Protein AF-A0A6I5QU42-F1 (afdb_monomer)

Foldseek 3Di:
DDPPPDDPPPPVCCVDPHVPDDDPDDDPPVVQVVCVLVPVDDDDDQQLVQVPDPSHAQDPVNDDDDDDDDDDDDDPVCPPPPVVVVVVVVVVVVVVVCVCSRVNVNHD

Solvent-accessible surface area (backbone atoms only — not comparable to full-atom values): 7182 Å² total; per-residue (Å²): 144,86,85,80,85,88,58,89,76,57,62,65,37,68,76,38,101,52,57,87,63,80,86,87,77,90,68,60,69,70,59,43,50,53,40,33,57,74,65,76,55,84,70,93,65,61,38,57,61,43,52,70,32,86,75,49,68,60,64,86,94,53,81,81,75,87,74,81,86,86,78,90,86,72,60,73,88,45,62,82,37,68,68,50,48,53,48,52,52,50,51,54,56,59,55,54,77,43,40,48,39,66,71,50,70,52,81,91

Secondary structure (DSSP, 8-state):
-----SS--SHHHHHSS-TTS-------HHHHHHHHHTTS------HHHHTT-TT--PPTT-PPPP-PPP-----HHHHTSHHHHHHHHHHHHHHHTTHHHHTT-S--

Sequence (108 aa):
MDEIATFPTAQWLKESPYPHIPVRWSMPILLQQTAAQVGLGMVMLPCYRGDSDPALRRVPPGRVIQGKPGWILTLDDLRTTERARVFVTFMAQAIRQYADLLEGRYPK

Structure (mmCIF, N/CA/C/O backbone):
data_AF-A0A6I5QU42-F1
#
_entry.id   AF-A0A6I5QU42-F1
#
loop_
_atom_site.group_PDB
_atom_site.id
_atom_site.type_symbol
_atom_site.label_atom_id
_atom_site.label_alt_id
_atom_site.label_comp_id
_atom_site.label_asym_id
_atom_site.label_entity_id
_atom_site.label_seq_id
_atom_site.pdbx_PDB_ins_code
_atom_site.Cartn_x
_atom_site.Cartn_y
_atom_site.Cartn_z
_atom_site.occupancy
_atom_site.B_iso_or_equiv
_atom_site.auth_seq_id
_atom_site.auth_comp_id
_atom_site.auth_asym_id
_atom_site.auth_atom_id
_atom_site.pdbx_PDB_model_num
ATOM 1 N N . MET A 1 1 ? 32.012 14.320 1.068 1.00 39.69 1 MET A N 1
ATOM 2 C CA . MET A 1 1 ? 31.588 13.046 0.453 1.00 39.69 1 MET A CA 1
ATOM 3 C C . MET A 1 1 ? 31.411 12.043 1.580 1.00 39.69 1 MET A C 1
ATOM 5 O O . MET A 1 1 ? 32.245 11.172 1.718 1.00 39.69 1 MET A O 1
ATOM 9 N N . ASP A 1 2 ? 30.407 12.294 2.429 1.00 34.25 2 ASP A N 1
ATOM 10 C CA . ASP A 1 2 ? 29.922 11.441 3.529 1.00 34.25 2 ASP A CA 1
ATOM 11 C C . ASP A 1 2 ? 28.910 12.270 4.339 1.00 34.25 2 ASP A C 1
ATOM 13 O O . ASP A 1 2 ? 29.233 12.781 5.400 1.00 34.25 2 ASP A O 1
ATOM 17 N N . GLU A 1 3 ? 27.712 12.520 3.795 1.00 32.25 3 GLU A N 1
ATOM 18 C CA . GLU A 1 3 ? 26.599 13.076 4.594 1.00 32.25 3 GLU A CA 1
ATOM 19 C C . GLU A 1 3 ? 25.241 12.945 3.878 1.00 32.25 3 GLU A C 1
ATOM 21 O O . GLU A 1 3 ? 24.538 13.910 3.608 1.00 32.25 3 GLU A O 1
ATOM 26 N N . ILE A 1 4 ? 24.862 11.715 3.514 1.00 39.00 4 ILE A N 1
ATOM 27 C CA . ILE A 1 4 ? 23.463 11.356 3.199 1.00 39.00 4 ILE A CA 1
ATOM 28 C C . ILE A 1 4 ? 23.169 10.009 3.873 1.00 39.00 4 ILE A C 1
ATOM 30 O O . ILE A 1 4 ? 22.756 9.035 3.252 1.00 39.00 4 ILE A O 1
ATOM 34 N N . ALA A 1 5 ? 23.457 9.925 5.170 1.00 36.03 5 ALA A N 1
ATOM 35 C CA . ALA A 1 5 ? 23.262 8.730 5.983 1.00 36.03 5 ALA A CA 1
ATOM 36 C C . ALA A 1 5 ? 22.147 8.955 7.015 1.00 36.03 5 ALA A C 1
ATOM 38 O O . ALA A 1 5 ? 22.386 8.909 8.217 1.00 36.03 5 ALA A O 1
ATOM 39 N N . THR A 1 6 ? 20.911 9.230 6.577 1.00 36.78 6 THR A N 1
ATOM 40 C CA . THR A 1 6 ? 19.735 9.156 7.483 1.00 36.78 6 THR A CA 1
ATOM 41 C C . THR A 1 6 ? 18.419 8.778 6.789 1.00 36.78 6 THR A C 1
ATOM 43 O O . THR A 1 6 ? 17.333 9.030 7.294 1.00 36.78 6 THR A O 1
ATOM 46 N N . PHE A 1 7 ? 18.491 8.093 5.649 1.00 45.69 7 PHE A N 1
ATOM 47 C CA . PHE A 1 7 ? 17.405 7.234 5.172 1.00 45.69 7 PHE A CA 1
ATOM 48 C C . PHE A 1 7 ? 18.057 5.913 4.775 1.00 45.69 7 PHE A C 1
ATOM 50 O O . PHE A 1 7 ? 19.047 5.981 4.044 1.00 45.69 7 PHE A O 1
ATOM 57 N N . PRO A 1 8 ? 17.582 4.740 5.245 1.00 45.91 8 PRO A N 1
ATOM 58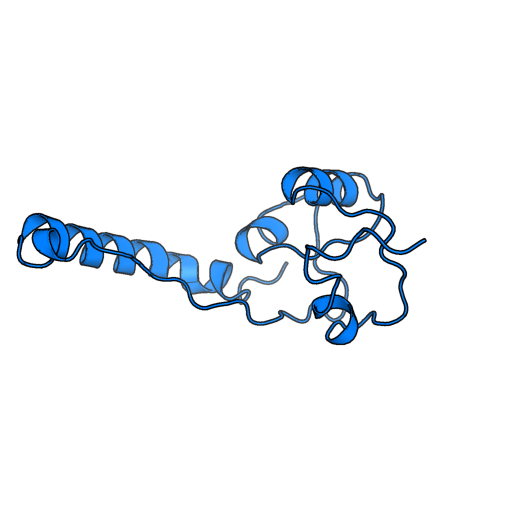 C CA . PRO A 1 8 ? 18.196 3.459 4.910 1.00 45.91 8 PRO A CA 1
ATOM 59 C C . PRO A 1 8 ? 18.216 3.323 3.391 1.00 45.91 8 PRO A C 1
ATOM 61 O O . PRO A 1 8 ? 17.188 3.131 2.739 1.00 45.91 8 PRO A O 1
ATOM 64 N N . THR A 1 9 ? 19.392 3.566 2.823 1.00 52.28 9 THR A N 1
ATOM 65 C CA . THR A 1 9 ? 19.549 3.880 1.413 1.00 52.28 9 THR A CA 1
ATOM 66 C C . THR A 1 9 ? 19.397 2.577 0.662 1.00 52.28 9 THR A C 1
ATOM 68 O O . THR A 1 9 ? 20.281 1.729 0.667 1.00 52.28 9 THR A O 1
ATOM 71 N N . ALA A 1 10 ? 18.217 2.393 0.082 1.00 63.75 10 ALA A N 1
ATOM 72 C CA . ALA A 1 10 ? 17.957 1.379 -0.920 1.00 63.75 10 ALA A CA 1
ATOM 73 C C . ALA A 1 10 ? 18.352 -0.062 -0.533 1.00 63.75 10 ALA A C 1
ATOM 75 O O . ALA A 1 10 ? 18.739 -0.835 -1.402 1.00 63.75 10 ALA A O 1
ATOM 76 N N . GLN A 1 11 ? 18.223 -0.475 0.737 1.00 70.12 11 GLN A N 1
ATOM 77 C CA . GLN A 1 11 ? 18.387 -1.898 1.091 1.00 70.12 11 GLN A CA 1
ATOM 78 C C . GLN A 1 11 ? 17.462 -2.779 0.236 1.00 70.12 11 GLN A C 1
ATOM 80 O O . GLN A 1 11 ? 17.878 -3.813 -0.279 1.00 70.12 11 GLN A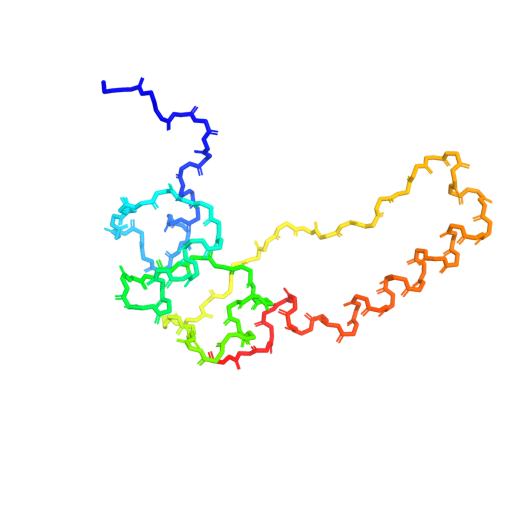 O 1
ATOM 85 N N . TRP A 1 12 ? 16.253 -2.284 -0.023 1.00 74.19 12 TRP A N 1
ATOM 86 C CA . TRP A 1 12 ? 15.298 -2.893 -0.940 1.00 74.19 12 TRP A CA 1
ATOM 87 C C . TRP A 1 12 ? 15.843 -3.121 -2.357 1.00 74.19 12 TRP A C 1
ATOM 89 O O . TRP A 1 12 ? 15.400 -4.045 -3.027 1.00 74.19 12 TRP A O 1
ATOM 99 N N . LEU A 1 13 ? 16.790 -2.302 -2.831 1.00 79.56 13 LEU A N 1
ATOM 100 C CA . LEU A 1 13 ? 17.382 -2.445 -4.161 1.00 79.56 13 LEU A CA 1
ATOM 101 C C . LEU A 1 13 ? 18.253 -3.698 -4.224 1.00 79.56 13 LEU A C 1
ATOM 103 O O . LEU A 1 13 ? 18.184 -4.421 -5.214 1.00 79.56 13 LEU A O 1
ATOM 107 N N . LYS A 1 14 ? 19.004 -3.997 -3.153 1.00 79.75 14 LYS A N 1
ATOM 108 C CA . LYS A 1 14 ? 19.796 -5.236 -3.046 1.00 79.75 14 LYS A CA 1
ATOM 109 C C . LYS A 1 14 ? 18.909 -6.481 -3.094 1.00 79.75 14 LYS A C 1
ATOM 111 O O . LYS A 1 14 ? 19.317 -7.499 -3.635 1.00 79.75 14 LYS A O 1
ATOM 116 N N . GLU A 1 15 ? 17.707 -6.384 -2.534 1.00 78.44 15 GLU A N 1
ATOM 117 C CA . GLU A 1 15 ? 16.708 -7.461 -2.505 1.00 78.44 15 GLU A CA 1
ATOM 118 C C . GLU A 1 15 ? 15.839 -7.504 -3.775 1.00 78.44 15 GLU A C 1
ATOM 120 O O . GLU A 1 15 ? 15.109 -8.471 -4.014 1.00 78.44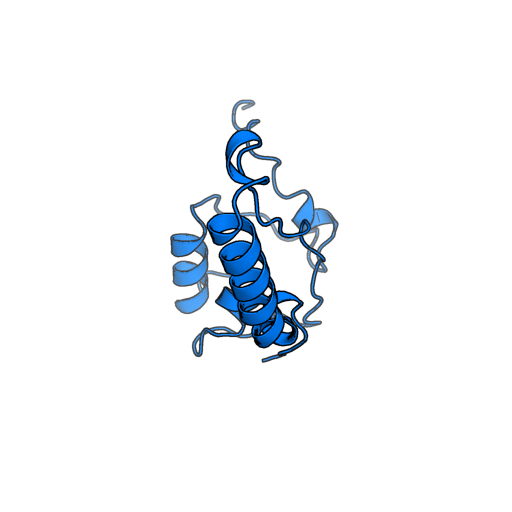 15 GLU A O 1
ATOM 125 N N . SER A 1 16 ? 15.910 -6.460 -4.603 1.00 80.94 16 SER A N 1
ATOM 126 C CA . SER A 1 16 ? 15.152 -6.363 -5.843 1.00 80.94 16 SER A CA 1
ATOM 127 C C . SER A 1 16 ? 15.776 -7.216 -6.956 1.00 80.94 16 SER A C 1
ATOM 129 O O . SER A 1 16 ? 16.963 -7.536 -6.910 1.00 80.94 16 SER A O 1
ATOM 131 N N . PRO A 1 17 ? 15.023 -7.508 -8.031 1.00 83.81 17 PRO A N 1
ATOM 132 C CA . PRO A 1 17 ? 15.579 -8.090 -9.256 1.00 83.81 17 PRO A CA 1
ATOM 133 C C . PRO A 1 17 ? 16.635 -7.218 -9.966 1.00 83.81 17 PRO A C 1
ATOM 135 O O . PRO A 1 17 ? 17.217 -7.658 -10.954 1.00 83.81 17 PRO A O 1
ATOM 138 N N . TYR A 1 18 ? 16.876 -5.989 -9.493 1.00 85.44 18 TYR A N 1
ATOM 139 C CA . TYR A 1 18 ? 17.702 -4.975 -10.148 1.00 85.44 18 TYR A CA 1
ATOM 140 C C . TYR A 1 18 ? 18.804 -4.392 -9.246 1.00 85.44 18 TYR A C 1
ATOM 142 O O . TYR A 1 18 ? 18.930 -3.170 -9.143 1.00 85.44 18 TYR A O 1
ATOM 150 N N . PRO A 1 19 ? 19.653 -5.220 -8.615 1.00 84.62 19 PRO A N 1
ATOM 151 C CA . PRO A 1 19 ? 20.609 -4.748 -7.610 1.00 84.62 19 PRO A CA 1
ATOM 152 C C . PRO A 1 19 ? 21.702 -3.824 -8.170 1.00 84.62 19 PRO A C 1
ATOM 154 O O . PRO A 1 19 ? 22.329 -3.087 -7.415 1.00 84.62 19 PRO A O 1
ATOM 157 N N . HIS A 1 20 ? 21.938 -3.853 -9.485 1.00 85.25 20 HIS A N 1
ATOM 158 C CA . HIS A 1 20 ? 23.006 -3.099 -10.147 1.00 85.25 20 HIS A CA 1
ATOM 159 C C . HIS A 1 20 ? 22.544 -1.771 -10.763 1.00 85.25 20 HIS A C 1
ATOM 161 O O . HIS A 1 20 ? 23.363 -1.044 -11.324 1.00 85.25 20 HIS A O 1
ATOM 167 N N . ILE A 1 21 ? 21.249 -1.446 -10.698 1.00 84.25 21 ILE A N 1
ATOM 168 C CA . ILE A 1 21 ? 20.729 -0.211 -11.293 1.00 84.25 21 ILE A CA 1
ATOM 169 C C . ILE A 1 21 ? 20.921 0.945 -10.303 1.00 84.25 21 ILE A C 1
ATOM 171 O O . ILE A 1 21 ? 20.438 0.857 -9.175 1.00 84.25 21 ILE A O 1
ATOM 175 N N . PRO A 1 22 ? 21.598 2.045 -10.687 1.00 81.56 22 PRO A N 1
ATOM 176 C CA . PRO A 1 22 ? 21.857 3.144 -9.766 1.00 81.56 22 PRO A CA 1
ATOM 177 C C . PRO A 1 22 ? 20.561 3.866 -9.380 1.00 81.56 22 PRO A C 1
ATOM 179 O O . PRO A 1 22 ? 19.749 4.220 -10.239 1.00 81.56 22 PRO A O 1
ATOM 182 N N . VAL A 1 23 ? 20.399 4.160 -8.086 1.00 82.19 23 VAL A N 1
ATOM 183 C CA . VAL A 1 23 ? 19.349 5.073 -7.614 1.00 82.19 23 VAL A CA 1
ATOM 184 C C . VAL A 1 23 ? 19.736 6.489 -8.019 1.00 82.19 23 VAL A C 1
ATOM 186 O O . VAL A 1 23 ? 20.683 7.054 -7.480 1.00 82.19 23 VAL A O 1
ATOM 189 N N . ARG A 1 24 ? 19.009 7.065 -8.981 1.00 78.12 24 ARG A N 1
ATOM 190 C CA . ARG A 1 24 ? 19.287 8.424 -9.473 1.00 78.12 24 ARG A CA 1
ATOM 191 C C . ARG A 1 24 ? 18.777 9.518 -8.545 1.00 78.12 24 ARG A C 1
ATOM 193 O O . ARG A 1 24 ? 19.421 10.551 -8.411 1.00 78.12 24 ARG A O 1
ATOM 200 N N . TRP A 1 25 ? 17.622 9.299 -7.923 1.00 79.62 25 TRP A N 1
ATOM 201 C CA . TRP A 1 25 ? 16.940 10.321 -7.140 1.00 79.62 25 TRP A CA 1
ATOM 202 C C . TRP A 1 25 ? 16.307 9.721 -5.888 1.00 79.62 25 TRP A C 1
ATOM 204 O O . TRP A 1 25 ? 15.691 8.659 -5.943 1.00 79.62 25 TRP A O 1
ATOM 214 N N . SER A 1 26 ? 16.423 10.442 -4.773 1.00 82.00 26 SER A N 1
ATOM 215 C CA . SER A 1 26 ? 15.672 10.185 -3.546 1.00 82.00 26 SER A CA 1
ATOM 216 C C . SER A 1 26 ? 14.686 11.332 -3.354 1.00 82.00 26 SER A C 1
ATOM 218 O O . SER A 1 26 ? 15.087 12.471 -3.132 1.00 82.00 26 SER A O 1
ATOM 220 N N . MET A 1 27 ? 13.398 11.048 -3.519 1.00 84.81 27 MET A N 1
ATOM 221 C CA . MET A 1 27 ? 12.320 12.039 -3.437 1.00 84.81 27 MET A CA 1
ATOM 222 C C . MET A 1 27 ? 11.093 11.438 -2.732 1.00 84.81 27 MET A C 1
ATOM 224 O O . MET A 1 27 ? 10.997 10.213 -2.642 1.00 84.81 27 MET A O 1
ATOM 228 N N . PRO A 1 28 ? 10.142 12.250 -2.239 1.00 90.50 28 PRO A N 1
ATOM 229 C CA . PRO A 1 28 ? 8.889 11.753 -1.675 1.00 90.50 28 PRO A CA 1
ATOM 230 C C . PRO A 1 28 ? 8.108 10.872 -2.655 1.00 90.50 28 PRO A C 1
ATOM 232 O O . PRO A 1 28 ? 8.113 11.117 -3.861 1.00 90.50 28 PRO A O 1
ATOM 235 N N . ILE A 1 29 ? 7.383 9.882 -2.129 1.00 89.75 29 ILE A N 1
ATOM 236 C CA . ILE A 1 29 ? 6.719 8.834 -2.923 1.00 89.75 29 ILE A CA 1
ATOM 237 C C . ILE A 1 29 ? 5.799 9.365 -4.033 1.00 89.75 29 ILE A C 1
ATOM 239 O O . ILE A 1 29 ? 5.730 8.776 -5.108 1.00 89.75 29 ILE A O 1
ATOM 243 N N . LEU A 1 30 ? 5.127 10.497 -3.802 1.00 93.75 30 LEU A N 1
ATOM 244 C CA . LEU A 1 30 ? 4.255 11.122 -4.799 1.00 93.75 30 LEU A CA 1
ATOM 245 C C . LEU A 1 30 ? 5.042 11.562 -6.038 1.00 93.75 30 LEU A C 1
ATOM 247 O O . LEU A 1 30 ? 4.632 11.270 -7.155 1.00 93.75 30 LEU A O 1
ATOM 251 N N . LEU A 1 31 ? 6.201 12.196 -5.838 1.00 94.75 31 LEU A N 1
ATOM 252 C CA . LEU A 1 31 ? 7.059 12.628 -6.940 1.00 94.75 31 LEU A CA 1
ATOM 253 C C . LEU A 1 31 ? 7.687 11.432 -7.658 1.00 94.75 31 LEU A C 1
ATOM 255 O O . LEU A 1 31 ? 7.790 11.449 -8.881 1.00 94.75 31 LEU A O 1
ATOM 259 N N . GLN A 1 32 ? 8.044 10.373 -6.922 1.00 93.00 32 GLN A N 1
ATOM 260 C CA . GLN A 1 32 ? 8.553 9.148 -7.542 1.00 93.00 32 GLN A CA 1
ATOM 261 C C . GLN A 1 32 ? 7.499 8.506 -8.458 1.00 93.00 32 GLN A C 1
ATOM 263 O O . GLN A 1 32 ? 7.823 8.081 -9.566 1.00 93.00 32 GLN A O 1
ATOM 268 N N . GLN A 1 33 ? 6.236 8.464 -8.013 1.00 95.44 33 GLN A N 1
ATOM 269 C CA . GLN A 1 33 ? 5.121 7.961 -8.814 1.00 95.44 33 GLN A CA 1
ATOM 270 C C . GLN A 1 33 ? 4.933 8.808 -10.077 1.00 95.44 33 GLN A C 1
ATOM 272 O O . GLN A 1 33 ? 4.911 8.253 -11.171 1.00 95.44 33 GLN A O 1
ATOM 277 N N . THR A 1 34 ? 4.880 10.138 -9.951 1.00 96.25 34 THR A N 1
ATOM 278 C CA . THR A 1 34 ? 4.745 11.035 -11.108 1.00 96.25 34 THR A CA 1
ATOM 279 C C . THR A 1 34 ? 5.903 10.898 -12.091 1.00 96.25 34 THR A C 1
ATOM 281 O O . THR A 1 34 ? 5.671 10.820 -13.293 1.00 96.25 34 THR A O 1
ATOM 284 N N . ALA A 1 35 ? 7.142 10.788 -11.608 1.00 94.81 35 ALA A N 1
ATOM 285 C CA . ALA A 1 35 ? 8.304 10.560 -12.462 1.00 94.81 35 ALA A CA 1
ATOM 286 C C . ALA A 1 35 ? 8.183 9.250 -13.263 1.00 94.81 35 ALA A C 1
ATOM 288 O O . ALA A 1 35 ? 8.479 9.225 -14.458 1.00 94.81 35 ALA A O 1
ATOM 289 N N . ALA A 1 36 ? 7.706 8.174 -12.631 1.00 95.00 36 ALA A N 1
ATOM 290 C CA . ALA A 1 36 ? 7.462 6.907 -13.314 1.00 95.00 36 ALA A CA 1
ATOM 291 C C . ALA A 1 36 ? 6.315 7.000 -14.336 1.00 95.00 36 ALA A C 1
ATOM 293 O O . ALA A 1 36 ? 6.450 6.466 -15.434 1.00 95.00 36 ALA A O 1
ATOM 294 N N . GLN A 1 37 ? 5.235 7.728 -14.022 1.00 96.44 37 GLN A N 1
ATOM 295 C CA . GLN A 1 37 ? 4.113 7.959 -14.947 1.00 96.44 37 GLN A CA 1
ATOM 296 C C . GLN A 1 37 ? 4.566 8.653 -16.240 1.00 96.44 37 GLN A C 1
ATOM 298 O O . GLN A 1 37 ? 4.058 8.342 -17.313 1.00 96.44 37 GLN A O 1
ATOM 303 N N . VAL A 1 38 ? 5.539 9.569 -16.155 1.00 96.56 38 VAL A N 1
ATOM 304 C CA . VAL A 1 38 ? 6.101 10.273 -17.323 1.00 96.56 38 VAL A CA 1
ATOM 305 C C . VAL A 1 38 ? 7.324 9.573 -17.934 1.00 96.56 38 VAL A C 1
ATOM 307 O O . VAL A 1 38 ? 8.008 10.146 -18.779 1.00 96.56 38 VAL A O 1
ATOM 310 N N . GLY A 1 39 ? 7.624 8.337 -17.521 1.00 94.44 39 GLY A N 1
ATOM 311 C CA . GLY A 1 39 ? 8.670 7.512 -18.132 1.00 94.44 39 GLY A CA 1
ATOM 312 C C . GLY A 1 39 ? 10.108 7.845 -17.719 1.00 94.44 39 GLY A C 1
ATOM 313 O O . GLY A 1 39 ? 11.043 7.407 -18.385 1.00 94.44 39 GLY A O 1
ATOM 314 N N . LEU A 1 40 ? 10.326 8.571 -16.617 1.00 93.50 40 LEU A N 1
ATOM 315 C CA . LEU A 1 40 ? 11.675 8.914 -16.131 1.00 93.50 40 LEU A CA 1
ATOM 316 C C . LEU A 1 40 ? 12.398 7.756 -15.421 1.00 93.50 40 LEU A C 1
ATOM 318 O O . LEU A 1 40 ? 13.537 7.916 -14.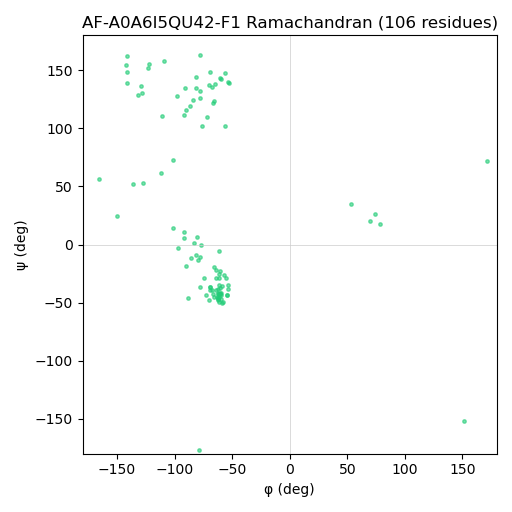978 1.00 93.50 40 LEU A O 1
ATOM 322 N N . GLY A 1 41 ? 11.763 6.590 -15.304 1.00 91.19 41 GLY A N 1
ATOM 323 C CA . GLY A 1 41 ? 12.372 5.390 -14.745 1.00 91.19 41 GLY A CA 1
ATOM 324 C C . GLY A 1 41 ? 11.358 4.468 -14.082 1.00 91.19 41 GLY A C 1
ATOM 325 O O . GLY A 1 41 ? 10.185 4.440 -14.442 1.00 91.19 41 GLY A O 1
ATOM 326 N N . MET A 1 42 ? 11.837 3.712 -13.096 1.00 90.88 42 MET A N 1
ATOM 327 C CA . MET A 1 42 ? 11.036 2.803 -12.280 1.00 90.88 42 MET A CA 1
ATOM 328 C C . MET A 1 42 ? 11.153 3.156 -10.799 1.00 90.88 42 MET A C 1
ATOM 330 O O . MET A 1 42 ? 12.139 3.747 -10.358 1.00 90.88 42 MET A O 1
ATOM 334 N N . VAL A 1 43 ? 10.140 2.771 -10.033 1.00 91.31 43 VAL A N 1
ATOM 335 C CA . VAL A 1 43 ? 9.973 3.137 -8.627 1.00 91.31 43 VAL A CA 1
ATOM 336 C C . VAL A 1 43 ? 9.427 1.948 -7.842 1.00 91.31 43 VAL A C 1
ATOM 338 O O . VAL A 1 43 ? 8.649 1.154 -8.370 1.00 91.31 43 VAL A O 1
ATOM 341 N N . MET A 1 44 ? 9.806 1.840 -6.568 1.00 89.19 44 MET A N 1
ATOM 342 C CA . MET A 1 44 ? 9.118 0.963 -5.626 1.00 89.19 44 MET A CA 1
ATOM 343 C C . MET A 1 44 ? 7.934 1.702 -4.991 1.00 89.19 44 MET A C 1
ATOM 345 O O . MET A 1 44 ? 8.115 2.709 -4.310 1.00 89.19 44 MET A O 1
ATOM 349 N N . LEU A 1 45 ? 6.724 1.184 -5.195 1.00 91.12 45 LEU A N 1
ATOM 350 C CA . LEU A 1 45 ? 5.491 1.716 -4.616 1.00 91.12 45 LEU A CA 1
ATOM 351 C C . LEU A 1 45 ? 4.772 0.623 -3.813 1.00 91.12 45 LEU A C 1
ATOM 353 O O . LEU A 1 45 ? 4.870 -0.552 -4.171 1.00 91.12 45 LEU A O 1
ATOM 357 N N . PRO A 1 46 ? 3.994 0.983 -2.775 1.00 91.88 46 PRO A N 1
ATOM 358 C CA . PRO A 1 46 ? 2.977 0.099 -2.226 1.00 91.88 46 PRO A CA 1
ATOM 359 C C . PRO A 1 46 ? 2.044 -0.390 -3.336 1.00 91.88 46 PRO A C 1
ATOM 361 O O . PRO A 1 46 ? 1.636 0.407 -4.187 1.00 91.88 46 PRO A O 1
ATOM 364 N N . CYS A 1 47 ? 1.672 -1.671 -3.299 1.00 92.19 47 CYS A N 1
ATOM 365 C CA . CYS A 1 47 ? 0.870 -2.304 -4.350 1.00 92.19 47 CYS A CA 1
ATOM 366 C C . CYS A 1 47 ? -0.432 -1.537 -4.619 1.00 92.19 47 CYS A C 1
ATOM 368 O O . CYS A 1 47 ? -0.708 -1.187 -5.759 1.00 92.19 47 CYS A O 1
ATOM 370 N N . TYR A 1 48 ? -1.141 -1.103 -3.569 1.00 92.06 48 TYR A N 1
ATOM 371 C CA . TYR A 1 48 ? -2.370 -0.316 -3.722 1.00 92.06 48 TYR A CA 1
ATOM 372 C C . TYR A 1 48 ? -2.200 1.023 -4.457 1.00 92.06 48 TYR A C 1
ATOM 374 O O . TYR A 1 48 ? -3.182 1.541 -4.984 1.00 92.06 48 TYR A O 1
ATOM 382 N N . ARG A 1 49 ? -0.993 1.604 -4.501 1.00 92.75 49 ARG A N 1
ATOM 383 C CA . ARG A 1 49 ? -0.713 2.810 -5.297 1.00 92.75 49 ARG A CA 1
ATOM 384 C C . ARG A 1 49 ? -0.298 2.470 -6.719 1.00 92.75 49 ARG A C 1
ATOM 386 O O . ARG A 1 49 ? -0.770 3.121 -7.640 1.00 92.75 49 ARG A O 1
ATOM 393 N N . GLY A 1 50 ? 0.601 1.500 -6.878 1.00 93.94 50 GLY A N 1
ATOM 394 C CA . GLY A 1 50 ? 1.129 1.118 -8.187 1.00 93.94 50 GLY A CA 1
ATOM 395 C C . GLY A 1 50 ? 0.088 0.422 -9.062 1.00 93.94 50 GLY A C 1
ATOM 396 O O . GLY A 1 50 ? -0.091 0.804 -10.212 1.00 93.94 50 GLY A O 1
ATOM 397 N N . ASP A 1 51 ? -0.630 -0.554 -8.506 1.00 93.00 51 ASP A N 1
ATOM 398 C CA . ASP A 1 51 ? -1.584 -1.383 -9.254 1.00 93.00 51 ASP A CA 1
ATOM 399 C C . ASP A 1 51 ? -2.881 -0.629 -9.585 1.00 93.00 51 ASP A C 1
ATOM 401 O O . ASP A 1 51 ? -3.503 -0.885 -10.615 1.00 93.00 51 ASP A O 1
ATOM 405 N N . SER A 1 52 ? -3.270 0.340 -8.746 1.00 92.69 52 SER A N 1
ATOM 406 C CA . SER A 1 52 ? -4.448 1.191 -8.980 1.00 92.69 52 SER A CA 1
ATOM 407 C C . SER A 1 52 ? -4.203 2.299 -10.009 1.00 92.69 52 SER A C 1
ATOM 409 O O . SER A 1 52 ? -5.145 2.981 -10.408 1.00 92.69 52 SER A O 1
ATOM 411 N N . ASP A 1 53 ? -2.953 2.524 -10.420 1.00 94.75 53 ASP A N 1
ATOM 412 C CA . ASP A 1 53 ? -2.604 3.586 -11.356 1.00 94.75 53 ASP A CA 1
ATOM 413 C C . ASP A 1 53 ? -2.666 3.077 -12.810 1.00 94.75 53 ASP A C 1
ATOM 415 O O . ASP A 1 53 ? -1.901 2.186 -13.205 1.00 94.75 53 ASP A O 1
ATOM 419 N N . PRO A 1 54 ? -3.566 3.611 -13.658 1.00 93.56 54 PRO A N 1
ATOM 420 C CA . PRO A 1 54 ? -3.697 3.163 -15.038 1.00 93.56 54 PRO A CA 1
ATOM 421 C C . PRO A 1 54 ? -2.437 3.430 -15.877 1.00 93.56 54 PRO A C 1
ATOM 423 O O . PRO A 1 54 ? -2.166 2.641 -16.783 1.00 93.56 54 PRO A O 1
ATOM 426 N N . ALA A 1 55 ? -1.656 4.467 -15.555 1.00 95.88 55 ALA A N 1
ATOM 427 C CA . ALA A 1 55 ? -0.453 4.856 -16.292 1.00 95.88 55 ALA A CA 1
ATOM 428 C C . ALA A 1 55 ? 0.786 4.028 -15.912 1.00 95.88 55 ALA A C 1
ATOM 430 O O . ALA A 1 55 ? 1.826 4.127 -16.562 1.00 95.88 55 ALA A O 1
ATOM 431 N N . LEU A 1 56 ? 0.683 3.204 -14.866 1.00 95.19 56 LEU A N 1
ATOM 432 C CA . LEU A 1 56 ? 1.764 2.351 -14.393 1.00 95.19 56 LEU A CA 1
ATOM 433 C C . LEU A 1 56 ? 1.480 0.876 -14.681 1.00 95.19 56 LEU A C 1
ATOM 435 O O . LEU A 1 56 ? 0.343 0.436 -14.874 1.00 95.19 56 LEU A O 1
ATOM 439 N N . ARG A 1 57 ? 2.563 0.102 -14.710 1.00 93.88 57 ARG A N 1
ATOM 440 C CA . ARG A 1 57 ? 2.555 -1.359 -14.793 1.00 93.88 57 ARG A CA 1
ATOM 441 C C . ARG A 1 57 ? 3.679 -1.915 -13.935 1.00 93.88 57 ARG A C 1
ATOM 443 O O . ARG A 1 57 ? 4.700 -1.243 -13.752 1.00 93.88 57 ARG A O 1
ATOM 450 N N . ARG A 1 58 ? 3.539 -3.151 -13.460 1.00 92.44 58 ARG A N 1
ATOM 451 C CA . ARG A 1 58 ? 4.632 -3.819 -12.749 1.00 92.44 58 ARG A CA 1
ATOM 452 C C . ARG A 1 58 ? 5.813 -4.055 -13.690 1.00 92.44 58 ARG A C 1
ATOM 454 O O . ARG A 1 58 ? 5.657 -4.443 -14.851 1.00 92.44 58 ARG A O 1
ATOM 461 N N . VAL A 1 59 ? 7.019 -3.821 -13.183 1.00 90.88 59 VAL A N 1
ATOM 462 C CA . VAL A 1 59 ? 8.247 -4.121 -13.922 1.00 90.88 59 VAL A CA 1
ATOM 463 C C . VAL A 1 59 ? 8.510 -5.635 -13.829 1.00 90.88 59 VAL A C 1
ATOM 465 O O . VAL A 1 59 ? 8.528 -6.156 -12.710 1.00 90.88 59 VAL A O 1
ATOM 468 N N . PRO A 1 60 ? 8.693 -6.367 -14.950 1.00 89.25 60 PRO A N 1
ATOM 469 C CA . PRO A 1 60 ? 8.966 -7.809 -14.931 1.00 89.25 60 PRO A CA 1
ATOM 470 C C . PRO A 1 60 ? 10.169 -8.161 -14.038 1.00 89.25 60 PRO A C 1
ATOM 472 O O . PRO A 1 60 ? 11.147 -7.434 -14.069 1.00 89.25 60 PRO A O 1
ATOM 475 N N . PRO A 1 61 ? 10.162 -9.245 -13.244 1.00 85.94 61 PRO A N 1
ATOM 476 C CA . PRO A 1 61 ? 9.170 -10.318 -13.194 1.00 85.94 61 PRO A CA 1
ATOM 477 C C . PRO A 1 61 ? 7.909 -9.980 -12.379 1.00 85.94 61 PRO A C 1
ATOM 479 O O . PRO A 1 61 ? 7.088 -10.857 -12.149 1.00 85.94 61 PRO A O 1
ATOM 482 N N . GLY A 1 62 ? 7.744 -8.740 -11.907 1.00 83.19 62 GLY A N 1
ATOM 483 C CA . GLY A 1 62 ? 6.571 -8.332 -11.128 1.00 83.19 62 GLY A CA 1
ATOM 484 C C . GLY A 1 62 ? 6.567 -8.863 -9.693 1.00 83.19 62 GLY A C 1
ATOM 485 O O . GLY A 1 62 ? 5.498 -9.035 -9.106 1.00 83.19 62 GLY A O 1
ATOM 486 N N . ARG A 1 63 ? 7.752 -9.137 -9.124 1.00 83.38 63 ARG A N 1
ATOM 487 C CA . ARG A 1 63 ? 7.894 -9.670 -7.762 1.00 83.38 63 ARG A CA 1
ATOM 488 C C . ARG A 1 63 ? 7.431 -8.643 -6.728 1.00 83.38 63 ARG A C 1
ATOM 490 O O . ARG A 1 63 ? 7.998 -7.557 -6.631 1.00 83.38 63 ARG A O 1
ATOM 497 N N . VAL A 1 64 ? 6.452 -9.032 -5.917 1.00 86.88 64 VAL A N 1
ATOM 498 C CA . VAL A 1 64 ? 6.041 -8.279 -4.727 1.00 86.88 64 VAL A CA 1
ATOM 499 C C . VAL A 1 64 ? 7.049 -8.532 -3.611 1.00 86.88 64 VAL A C 1
ATOM 501 O O . VAL A 1 64 ? 7.414 -9.677 -3.336 1.00 86.88 64 VAL A O 1
ATOM 504 N N . ILE A 1 65 ? 7.499 -7.458 -2.970 1.00 84.44 65 ILE A N 1
ATOM 505 C CA . ILE A 1 65 ? 8.312 -7.518 -1.756 1.00 84.44 65 ILE A CA 1
ATOM 506 C C . ILE A 1 65 ? 7.363 -7.307 -0.579 1.00 84.44 65 ILE A C 1
ATOM 508 O O . ILE A 1 65 ? 6.586 -6.351 -0.579 1.00 84.44 65 ILE A O 1
ATOM 512 N N . GLN A 1 66 ? 7.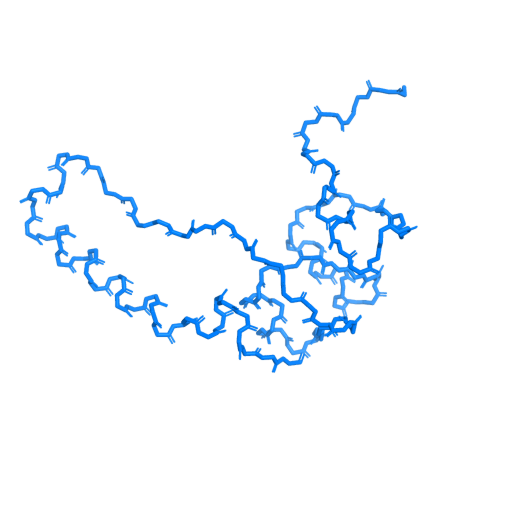397 -8.203 0.409 1.00 82.12 66 GLN A N 1
ATOM 513 C CA . GLN A 1 66 ? 6.548 -8.056 1.588 1.00 82.12 66 GLN A CA 1
ATOM 514 C C . GLN A 1 66 ? 6.963 -6.823 2.394 1.00 82.12 66 GLN A C 1
ATOM 516 O O . GLN A 1 66 ? 8.117 -6.676 2.794 1.00 82.12 66 GLN A O 1
ATOM 521 N N . GLY A 1 67 ? 5.998 -5.930 2.614 1.00 79.00 67 GLY A N 1
ATOM 522 C CA . GLY A 1 67 ? 6.158 -4.772 3.483 1.00 79.00 67 GLY A CA 1
ATOM 523 C C . GLY A 1 67 ? 6.024 -5.126 4.965 1.00 79.00 67 GLY A C 1
ATOM 524 O O . GLY A 1 67 ? 5.826 -6.277 5.350 1.00 79.00 67 GLY A O 1
ATOM 525 N N . LYS A 1 68 ? 6.095 -4.100 5.816 1.00 80.62 68 LYS A N 1
ATOM 526 C CA . LYS A 1 68 ? 5.805 -4.246 7.248 1.00 80.62 68 LYS A CA 1
ATOM 527 C C . LYS A 1 68 ? 4.306 -4.502 7.473 1.00 80.62 68 LYS A C 1
ATOM 529 O O . LYS A 1 68 ? 3.492 -3.956 6.726 1.00 80.62 68 LYS A O 1
ATOM 534 N N . PRO A 1 69 ? 3.931 -5.265 8.515 1.00 85.00 69 PRO A N 1
ATOM 535 C CA . PRO A 1 69 ? 2.529 -5.455 8.868 1.00 85.00 69 PRO A CA 1
ATOM 536 C C . PRO A 1 69 ? 1.860 -4.121 9.221 1.00 85.00 69 PRO A C 1
ATOM 538 O O . PRO A 1 69 ? 2.473 -3.246 9.841 1.00 85.00 69 PRO A O 1
ATOM 541 N N . GLY A 1 70 ? 0.593 -3.981 8.831 1.00 86.88 70 GLY A N 1
ATOM 542 C CA . GLY A 1 70 ? -0.260 -2.867 9.239 1.00 86.88 70 GLY A CA 1
ATOM 543 C C . GLY A 1 70 ? -0.859 -3.101 10.625 1.00 86.88 70 GLY A C 1
ATOM 544 O O . GLY A 1 70 ? -1.217 -4.226 10.968 1.00 86.88 70 GLY 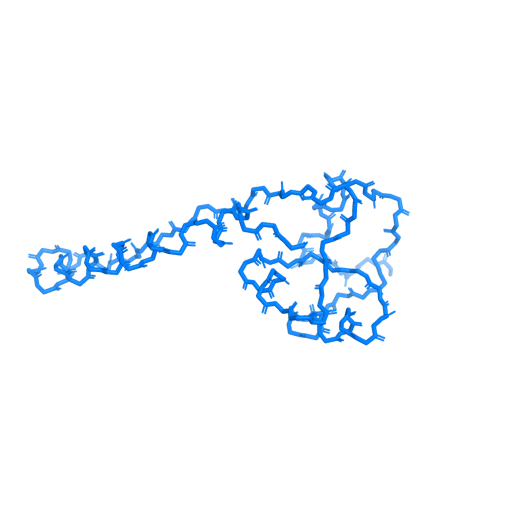A O 1
ATOM 545 N N . TRP A 1 71 ? -1.002 -2.030 11.407 1.00 91.12 71 TRP A N 1
ATOM 546 C CA . TRP A 1 71 ? -1.571 -2.074 12.755 1.00 91.12 71 TRP A CA 1
ATOM 547 C C . TRP A 1 71 ? -2.665 -1.021 12.902 1.00 91.12 71 TRP A C 1
ATOM 549 O O . TRP A 1 71 ? -2.480 0.126 12.499 1.00 91.12 71 TRP A O 1
ATOM 559 N N . ILE A 1 72 ? -3.782 -1.395 13.525 1.00 91.50 72 ILE A N 1
ATOM 560 C CA . ILE A 1 72 ? -4.753 -0.429 14.044 1.00 91.50 72 ILE A CA 1
ATOM 561 C C . ILE A 1 72 ? -4.359 -0.158 15.491 1.00 91.50 72 ILE A C 1
ATOM 563 O O . ILE A 1 72 ? -4.436 -1.044 16.342 1.00 91.50 72 ILE A O 1
ATOM 567 N N . LEU A 1 73 ? -3.887 1.056 15.753 1.00 92.25 73 LEU A N 1
ATOM 568 C CA . LEU A 1 73 ? -3.459 1.462 17.084 1.00 92.25 73 LEU A CA 1
ATOM 569 C C . LEU A 1 73 ? -4.629 2.089 17.841 1.00 92.25 73 LEU A C 1
ATOM 571 O O . LEU A 1 73 ? -5.364 2.921 17.314 1.00 92.25 73 LEU A O 1
ATOM 575 N N . THR A 1 74 ? -4.785 1.686 19.096 1.00 88.75 74 THR A N 1
ATOM 576 C CA . THR A 1 74 ? -5.768 2.247 20.025 1.00 88.75 74 THR A CA 1
ATOM 577 C C . THR A 1 74 ? -5.042 2.632 21.302 1.00 88.75 74 THR A C 1
ATOM 579 O O . THR A 1 74 ? -4.266 1.826 21.832 1.00 88.75 74 THR A O 1
ATOM 582 N N . LEU A 1 75 ? -5.278 3.864 21.762 1.00 88.31 75 LEU A N 1
ATOM 583 C CA . LEU A 1 75 ? -4.789 4.348 23.052 1.00 88.31 75 LEU A CA 1
ATOM 584 C C . LEU A 1 75 ? -5.355 3.476 24.172 1.00 88.31 75 LEU A C 1
ATOM 586 O O . LEU A 1 75 ? -6.502 3.038 24.080 1.00 88.31 75 LEU A O 1
ATOM 590 N N . ASP A 1 76 ? -4.548 3.220 25.196 1.00 86.94 76 ASP A N 1
ATOM 591 C CA . ASP A 1 7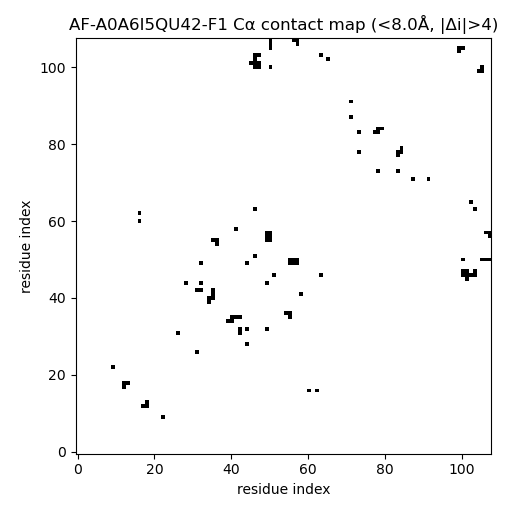6 ? -4.863 2.239 26.237 1.00 86.94 76 ASP A CA 1
ATOM 592 C C . ASP A 1 76 ? -6.191 2.548 26.945 1.00 86.94 76 ASP A C 1
ATOM 594 O O . ASP A 1 76 ? -7.104 1.723 26.932 1.00 86.94 76 ASP A O 1
ATOM 598 N N . ASP A 1 77 ? -6.366 3.799 27.379 1.00 85.69 77 ASP A N 1
ATOM 599 C CA . ASP A 1 77 ? -7.582 4.293 28.041 1.00 85.69 77 ASP A CA 1
ATOM 600 C C . ASP A 1 77 ? -8.861 4.108 27.212 1.00 85.69 77 ASP A C 1
ATOM 602 O O . ASP A 1 77 ? -9.961 4.006 27.753 1.00 85.69 77 ASP A O 1
ATOM 606 N N . LEU A 1 78 ? -8.740 4.059 25.882 1.00 85.12 78 LEU A N 1
ATOM 607 C CA . LEU A 1 78 ? -9.884 3.918 24.986 1.00 85.12 78 LEU A CA 1
ATOM 608 C C . LEU A 1 78 ? -10.227 2.457 24.690 1.00 85.12 78 LEU A C 1
ATOM 610 O O . LEU A 1 78 ? -11.357 2.194 24.278 1.00 85.12 78 LEU A O 1
ATOM 614 N N . ARG A 1 79 ? -9.310 1.501 24.909 1.00 78.56 79 ARG A N 1
ATOM 615 C CA . ARG A 1 79 ? -9.520 0.074 24.578 1.00 78.56 79 ARG A CA 1
ATOM 616 C C . ARG A 1 79 ? -10.677 -0.558 25.339 1.00 78.56 79 ARG A C 1
ATOM 618 O O . ARG A 1 79 ? -11.297 -1.485 24.827 1.00 78.56 79 ARG A O 1
ATOM 625 N N . THR A 1 80 ? -10.964 -0.061 26.537 1.00 84.06 80 THR A N 1
ATOM 626 C CA . THR A 1 80 ? -12.044 -0.558 27.400 1.00 84.06 80 THR A CA 1
ATOM 627 C C . THR A 1 80 ? -13.417 -0.025 26.993 1.00 84.06 80 THR A C 1
ATOM 629 O O . THR A 1 80 ? -14.437 -0.554 27.429 1.00 84.06 80 THR A O 1
ATOM 632 N N . THR A 1 81 ? -13.470 1.000 26.135 1.00 92.50 81 THR A N 1
ATOM 633 C CA . THR A 1 81 ? -14.734 1.580 25.682 1.00 92.50 81 THR A CA 1
ATOM 634 C C . THR A 1 81 ? -15.341 0.761 24.545 1.00 92.50 81 THR A C 1
ATOM 636 O O . THR A 1 81 ? -14.681 0.427 23.558 1.00 92.50 81 THR A O 1
ATOM 639 N N . GLU A 1 82 ? -16.646 0.501 24.632 1.00 93.25 82 GLU A N 1
ATOM 640 C CA . GLU A 1 82 ? -17.358 -0.258 23.599 1.00 93.25 82 GLU A CA 1
ATOM 641 C C . GLU A 1 82 ? -17.291 0.435 22.231 1.00 93.25 82 GLU A C 1
ATOM 643 O O . GLU A 1 82 ? -17.095 -0.208 21.201 1.00 93.25 82 GLU A O 1
ATOM 648 N N . ARG A 1 83 ? -17.353 1.772 22.211 1.00 92.56 83 ARG A N 1
ATOM 649 C CA . ARG A 1 83 ? -17.248 2.557 20.976 1.00 92.56 83 ARG A CA 1
ATOM 650 C C . ARG A 1 83 ? -15.918 2.325 20.254 1.00 92.56 83 ARG A C 1
ATOM 652 O O . ARG A 1 83 ? -15.922 2.173 19.032 1.00 92.56 83 ARG A O 1
ATOM 659 N N . ALA A 1 84 ? -14.796 2.285 20.976 1.00 92.31 84 ALA A N 1
ATOM 660 C CA . ALA A 1 84 ? -13.497 2.008 20.366 1.00 92.31 84 ALA A CA 1
ATOM 661 C C . ALA A 1 84 ? -13.426 0.571 19.838 1.00 92.31 84 ALA A C 1
ATOM 663 O O . ALA A 1 84 ? -12.972 0.357 18.714 1.00 92.31 84 ALA A O 1
ATOM 664 N N . ARG A 1 85 ? -13.932 -0.406 20.600 1.00 90.38 85 ARG A N 1
ATOM 665 C CA . ARG A 1 85 ? -13.963 -1.819 20.193 1.00 90.38 85 ARG A CA 1
ATOM 666 C C . ARG A 1 85 ? -14.764 -2.031 18.906 1.00 90.38 85 ARG A C 1
ATOM 668 O O . ARG A 1 85 ? -14.283 -2.696 17.983 1.00 90.38 85 ARG A O 1
ATOM 675 N N . VAL A 1 86 ? -15.954 -1.435 18.821 1.00 94.81 86 VAL A N 1
ATOM 676 C CA . VAL A 1 86 ? -16.811 -1.486 17.626 1.00 94.81 86 VAL A CA 1
ATOM 677 C C . VAL A 1 86 ? -16.112 -0.830 16.436 1.00 94.81 86 VAL A C 1
ATOM 679 O O . VAL A 1 86 ? -16.056 -1.425 15.362 1.00 94.81 86 VAL A O 1
ATOM 682 N N . PHE A 1 87 ? -15.513 0.349 16.626 1.00 93.88 87 PHE A N 1
ATOM 683 C CA . PHE A 1 87 ? -14.802 1.050 15.556 1.00 93.88 87 PHE A CA 1
ATOM 684 C C . PHE A 1 87 ? -13.596 0.261 15.029 1.00 93.88 87 PHE A C 1
ATOM 686 O O . PHE A 1 87 ? -13.457 0.099 13.819 1.00 93.88 87 PHE A O 1
ATOM 693 N N . VAL A 1 88 ? -12.745 -0.277 15.910 1.00 94.06 88 VAL A N 1
ATOM 694 C CA . VAL A 1 88 ? -11.583 -1.091 15.511 1.00 94.06 88 VAL A CA 1
ATOM 695 C C . VAL A 1 88 ? -12.026 -2.337 14.749 1.00 94.06 88 VAL A C 1
ATOM 697 O O . VAL A 1 88 ? -11.435 -2.666 13.722 1.00 94.06 88 VAL A O 1
ATOM 700 N N . THR A 1 89 ? -13.088 -3.002 15.210 1.00 94.19 89 THR A N 1
ATOM 701 C CA . THR A 1 89 ? -13.648 -4.181 14.534 1.00 94.19 89 THR A CA 1
ATOM 702 C C . THR A 1 89 ? -14.148 -3.827 13.136 1.00 94.19 89 THR A C 1
ATOM 704 O O . THR A 1 89 ? -13.793 -4.503 12.169 1.00 94.19 89 THR A O 1
ATOM 707 N N . PHE A 1 90 ? -14.910 -2.738 13.017 1.00 96.25 90 PHE A N 1
ATOM 708 C CA . PHE A 1 90 ? -15.391 -2.229 11.736 1.00 96.25 90 PHE A CA 1
ATOM 709 C C . PHE A 1 90 ? -14.231 -1.891 10.789 1.00 96.25 90 PHE A C 1
ATOM 711 O O . PHE A 1 90 ? -14.201 -2.370 9.658 1.00 96.25 90 PHE A O 1
ATOM 718 N N . MET A 1 91 ? -13.238 -1.128 11.255 1.00 96.19 91 MET A N 1
ATOM 719 C CA . MET A 1 91 ? -12.079 -0.739 10.447 1.00 96.19 91 MET A CA 1
ATOM 720 C C . MET A 1 91 ? -11.262 -1.951 9.997 1.00 96.19 91 MET A C 1
ATOM 722 O O . MET A 1 91 ? -10.861 -2.020 8.838 1.00 96.19 91 MET A O 1
ATOM 726 N N . ALA A 1 92 ? -11.045 -2.933 10.876 1.00 94.94 92 ALA A N 1
ATOM 727 C CA . ALA A 1 92 ? -10.345 -4.164 10.522 1.00 94.94 92 ALA A CA 1
ATOM 728 C C . ALA A 1 92 ? -11.088 -4.941 9.425 1.00 94.94 92 ALA A C 1
ATOM 730 O O . ALA A 1 92 ? -10.462 -5.427 8.484 1.00 94.94 92 ALA A O 1
ATOM 731 N N . GLN A 1 93 ? -12.417 -5.040 9.520 1.00 96.50 93 GLN A N 1
ATOM 732 C CA . GLN A 1 93 ? -13.241 -5.678 8.492 1.00 96.50 93 GLN A CA 1
ATOM 733 C C . GLN A 1 93 ? -13.204 -4.901 7.173 1.00 96.50 93 GLN A C 1
ATOM 735 O O . GLN A 1 93 ? -13.003 -5.512 6.127 1.00 96.50 93 GLN A O 1
ATOM 740 N N . ALA A 1 94 ? -13.326 -3.573 7.217 1.00 96.44 94 ALA A N 1
ATOM 741 C CA . ALA A 1 94 ? -13.274 -2.722 6.033 1.00 96.44 94 ALA A CA 1
ATOM 742 C C . ALA A 1 94 ? -11.917 -2.822 5.316 1.00 96.44 94 ALA A C 1
ATOM 744 O O . ALA A 1 94 ? -11.875 -3.008 4.106 1.00 96.44 94 ALA A O 1
ATOM 745 N N . ILE A 1 95 ? -10.800 -2.782 6.050 1.00 95.12 95 ILE A N 1
ATOM 746 C CA . ILE A 1 95 ? -9.452 -2.910 5.472 1.00 95.12 95 ILE A CA 1
ATOM 747 C C . ILE A 1 95 ? -9.255 -4.290 4.829 1.00 95.12 95 ILE A C 1
ATOM 749 O O . ILE A 1 95 ? -8.672 -4.384 3.750 1.00 95.12 95 ILE A O 1
ATOM 753 N N . ARG A 1 96 ? -9.780 -5.360 5.442 1.00 94.06 96 ARG A N 1
ATOM 754 C CA . ARG A 1 96 ? -9.697 -6.724 4.890 1.00 94.06 96 ARG A CA 1
ATOM 755 C C . ARG A 1 96 ? -10.388 -6.877 3.536 1.00 94.06 96 ARG A C 1
ATOM 757 O O . ARG A 1 96 ? -9.971 -7.731 2.764 1.00 94.06 96 ARG A O 1
ATOM 764 N N . GLN A 1 97 ? -11.379 -6.047 3.212 1.00 95.75 97 GLN A N 1
ATOM 765 C CA . GLN A 1 97 ? -12.005 -6.057 1.881 1.00 95.75 97 GLN A CA 1
ATOM 766 C C . GLN A 1 97 ? -11.019 -5.668 0.769 1.00 95.75 97 GLN A C 1
ATOM 768 O O . GLN A 1 97 ? -11.210 -6.046 -0.380 1.00 95.75 97 GLN A O 1
ATOM 773 N N . TYR A 1 98 ? -9.936 -4.967 1.114 1.00 93.31 98 TYR A N 1
ATOM 774 C CA . TYR A 1 98 ? -8.874 -4.569 0.192 1.00 93.31 98 TYR A CA 1
ATOM 775 C C . TYR A 1 98 ? -7.635 -5.468 0.293 1.00 93.31 98 TYR A C 1
ATOM 777 O O . TYR A 1 98 ? -6.579 -5.098 -0.217 1.00 93.31 98 TYR A O 1
ATOM 785 N N . ALA A 1 99 ? -7.729 -6.633 0.949 1.00 91.69 99 ALA A N 1
ATOM 786 C CA . ALA A 1 99 ? -6.580 -7.502 1.203 1.00 91.69 99 ALA A CA 1
ATOM 787 C C . ALA A 1 99 ? -5.82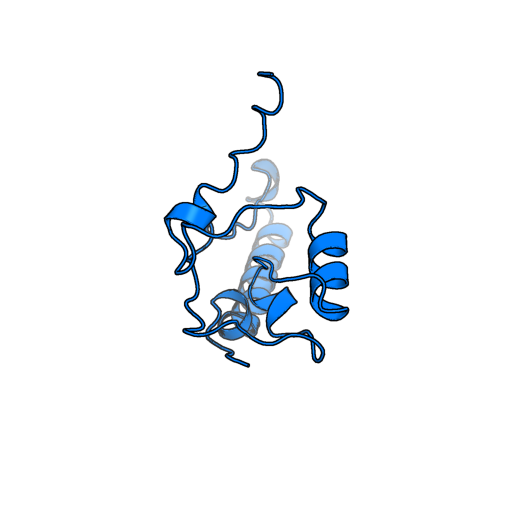4 -7.863 -0.082 1.00 91.69 99 ALA A C 1
ATOM 789 O O . ALA A 1 99 ? -4.605 -7.750 -0.111 1.00 91.69 99 ALA A O 1
ATOM 790 N N . ASP A 1 100 ? -6.521 -8.203 -1.169 1.00 92.44 100 ASP A N 1
ATOM 791 C CA . ASP A 1 100 ? -5.855 -8.561 -2.428 1.00 92.44 100 ASP A CA 1
ATOM 792 C C . ASP A 1 100 ? -5.033 -7.409 -3.016 1.00 92.44 100 ASP A C 1
ATOM 794 O O . ASP A 1 100 ? -3.922 -7.621 -3.502 1.00 92.44 100 ASP A O 1
ATOM 798 N N . LEU A 1 101 ? -5.536 -6.179 -2.921 1.00 92.38 101 LEU A N 1
ATOM 799 C CA . LEU A 1 101 ? -4.832 -4.986 -3.385 1.00 92.38 101 LEU A CA 1
ATOM 800 C C . LEU A 1 101 ? -3.655 -4.627 -2.462 1.00 92.38 101 LEU A C 1
ATOM 802 O O . LEU A 1 101 ? -2.563 -4.299 -2.927 1.00 92.38 101 LEU A O 1
ATOM 806 N N . LEU A 1 102 ? -3.865 -4.697 -1.146 1.00 91.50 102 LEU A N 1
ATOM 807 C CA . LEU A 1 102 ? -2.853 -4.370 -0.140 1.00 91.50 102 LEU A CA 1
ATOM 808 C C . LEU A 1 102 ? -1.710 -5.393 -0.111 1.00 91.50 102 LEU A C 1
ATOM 810 O O . LEU A 1 102 ? -0.555 -5.014 0.066 1.00 91.50 102 LEU A O 1
ATOM 814 N N . GLU A 1 103 ? -2.021 -6.670 -0.321 1.00 90.56 103 GLU A N 1
ATOM 815 C CA . GLU A 1 103 ? -1.067 -7.785 -0.307 1.00 90.56 103 GLU A CA 1
ATOM 816 C C . GLU A 1 103 ? -0.493 -8.075 -1.706 1.00 90.56 103 GLU A C 1
ATOM 818 O O . GLU A 1 103 ? 0.256 -9.034 -1.892 1.00 90.56 103 GLU A O 1
ATOM 823 N N . GLY A 1 104 ? -0.820 -7.239 -2.699 1.00 90.75 104 GLY A N 1
ATOM 824 C CA . GLY A 1 104 ? -0.255 -7.312 -4.045 1.00 90.75 104 GLY A CA 1
ATOM 825 C C . GLY A 1 104 ? -0.705 -8.525 -4.863 1.00 90.75 104 GLY A C 1
ATOM 826 O O . GLY A 1 104 ? -0.043 -8.863 -5.849 1.00 90.75 104 GLY A O 1
ATOM 827 N N . ARG A 1 105 ? -1.829 -9.152 -4.493 1.00 90.94 105 ARG A N 1
ATOM 828 C CA . ARG A 1 105 ? -2.511 -10.227 -5.237 1.00 90.94 105 ARG A CA 1
ATOM 829 C C . ARG A 1 105 ? -3.438 -9.728 -6.345 1.00 90.94 105 ARG A C 1
ATOM 831 O O . ARG A 1 105 ? -4.045 -10.549 -7.023 1.00 90.94 105 ARG A O 1
ATOM 838 N N . TYR A 1 106 ? -3.525 -8.417 -6.550 1.00 83.50 106 TYR A N 1
ATOM 839 C CA . TYR A 1 106 ? -4.230 -7.798 -7.670 1.00 83.50 106 TYR A CA 1
ATOM 840 C C . TYR A 1 106 ? -3.228 -7.361 -8.759 1.00 83.50 106 TYR A C 1
ATOM 842 O O . TYR A 1 106 ? -2.895 -6.178 -8.842 1.00 83.50 106 TYR A O 1
ATOM 850 N N . PRO A 1 107 ? -2.633 -8.294 -9.532 1.00 67.50 107 PRO 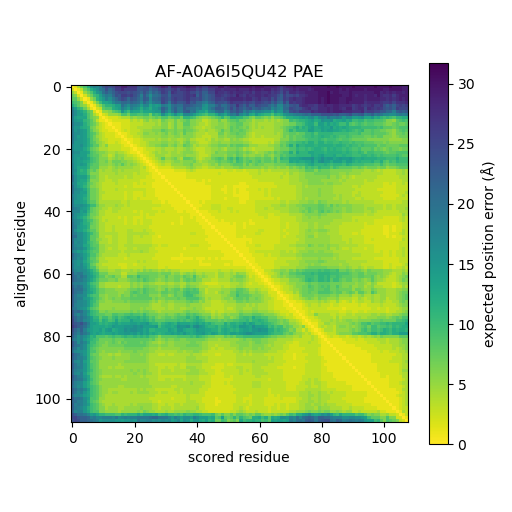A N 1
ATOM 851 C CA . PRO A 1 107 ? -1.618 -7.933 -10.507 1.00 67.50 107 PRO A CA 1
ATOM 852 C C . PRO A 1 107 ? -2.230 -7.170 -11.684 1.00 67.50 107 PRO A C 1
ATOM 854 O O . PRO A 1 107 ? -3.265 -7.562 -12.226 1.00 67.50 107 PRO A O 1
ATOM 857 N N . LYS A 1 108 ? -1.520 -6.122 -12.099 1.00 63.59 108 LYS A N 1
ATOM 858 C CA . LYS A 1 108 ? -1.694 -5.427 -13.372 1.00 63.59 108 LYS A CA 1
ATOM 859 C C . LYS A 1 108 ? -0.406 -5.498 -14.187 1.00 63.59 108 LYS A C 1
ATOM 861 O O . LYS A 1 108 ? 0.691 -5.373 -13.584 1.00 63.59 108 LYS A O 1
#

Mean predicted aligned error: 7.1 Å

Radius of gyration: 17.98 Å; Cα contacts (8 Å, |Δi|>4): 58; chains: 1; bounding box: 49×23×46 Å

pLDDT: mean 84.57, std 15.1, range [32.25, 96.56]